Protein AF-A0A955AGD0-F1 (afdb_monomer_lite)

Sequence (66 aa):
MVPWSRPAASAVVLLLASAALLASAATSVAAPNIVYILSDDQGYADTGFMGSSEVLTPQLDALAKS

Structure (mmCIF, N/CA/C/O backbone):
data_AF-A0A955AGD0-F1
#
_entry.id   AF-A0A955AGD0-F1
#
loop_
_atom_site.group_PDB
_atom_site.id
_atom_site.type_symbol
_atom_site.label_atom_id
_atom_site.label_alt_id
_atom_site.label_comp_id
_atom_site.label_asym_id
_atom_site.label_entity_id
_atom_site.label_seq_id
_atom_site.pdbx_PDB_ins_code
_atom_site.Cartn_x
_atom_site.Cartn_y
_atom_site.Cartn_z
_atom_site.occupancy
_atom_site.B_iso_or_equiv
_atom_site.auth_seq_id
_atom_site.auth_comp_id
_atom_site.auth_asym_id
_atom_site.auth_atom_id
_atom_site.pdbx_PDB_model_num
ATOM 1 N N . MET A 1 1 ? 17.333 25.230 -70.944 1.00 44.59 1 MET A N 1
ATOM 2 C CA . MET A 1 1 ? 18.098 24.308 -70.076 1.00 44.59 1 MET A CA 1
ATOM 3 C C . MET A 1 1 ? 17.848 24.731 -68.635 1.00 44.59 1 MET A C 1
ATOM 5 O O . MET A 1 1 ? 18.527 25.618 -68.143 1.00 44.59 1 MET A O 1
ATOM 9 N N . VAL A 1 2 ? 16.789 24.213 -68.009 1.00 57.22 2 VAL A N 1
ATOM 10 C CA . VAL A 1 2 ? 16.452 24.528 -66.610 1.00 57.22 2 VAL A CA 1
ATOM 11 C C . VAL A 1 2 ? 17.132 23.464 -65.749 1.00 57.22 2 VAL A C 1
ATOM 13 O O . VAL A 1 2 ? 16.912 22.281 -66.020 1.00 57.22 2 VAL A O 1
ATOM 16 N N . PRO A 1 3 ? 17.987 23.822 -64.775 1.00 62.72 3 PRO A N 1
ATOM 17 C CA . PRO A 1 3 ? 18.577 22.828 -63.899 1.00 62.72 3 PRO A CA 1
ATOM 18 C C . PRO A 1 3 ? 17.434 22.231 -63.085 1.00 62.72 3 PRO A C 1
ATOM 20 O O . PRO A 1 3 ? 16.671 22.952 -62.447 1.00 62.72 3 PRO A O 1
ATOM 23 N N . TRP A 1 4 ? 17.285 20.915 -63.179 1.00 61.06 4 TRP A N 1
ATOM 24 C CA . TRP A 1 4 ? 16.318 20.131 -62.431 1.00 61.06 4 TRP A CA 1
ATOM 25 C C . TRP A 1 4 ? 16.505 20.413 -60.935 1.00 61.06 4 TRP A C 1
ATOM 27 O O . TRP A 1 4 ? 17.408 19.870 -60.293 1.00 61.06 4 TRP A O 1
ATOM 37 N N . SER A 1 5 ? 15.693 21.316 -60.385 1.00 62.88 5 SER A N 1
ATOM 38 C CA . SER A 1 5 ? 15.570 21.501 -58.949 1.00 62.88 5 SER A CA 1
ATOM 39 C C . SER A 1 5 ? 15.164 20.143 -58.381 1.00 62.88 5 SER A C 1
ATOM 41 O O . SER A 1 5 ? 14.255 19.490 -58.890 1.00 62.88 5 SER A O 1
ATOM 43 N N . ARG A 1 6 ? 15.873 19.664 -57.355 1.00 63.84 6 ARG A N 1
ATOM 44 C CA . ARG A 1 6 ? 15.599 18.381 -56.687 1.00 63.84 6 ARG A CA 1
ATOM 45 C C . ARG A 1 6 ? 14.821 18.621 -55.378 1.00 63.84 6 ARG A C 1
ATOM 47 O O . ARG A 1 6 ? 15.302 18.170 -54.340 1.00 63.84 6 ARG A O 1
ATOM 54 N N . PRO A 1 7 ? 13.656 19.313 -55.349 1.00 58.72 7 PRO A N 1
ATOM 55 C CA . PRO A 1 7 ? 12.955 19.579 -54.090 1.00 58.72 7 PRO A CA 1
ATOM 56 C C . PRO A 1 7 ? 12.519 18.275 -53.406 1.00 58.72 7 PRO A C 1
ATOM 58 O O . PRO A 1 7 ? 12.493 18.199 -52.183 1.00 58.72 7 PRO A O 1
ATOM 61 N N . ALA A 1 8 ? 12.278 17.216 -54.188 1.00 66.25 8 ALA A N 1
ATOM 62 C CA . ALA A 1 8 ? 11.958 15.887 -53.680 1.00 66.25 8 ALA A CA 1
ATOM 63 C C . ALA A 1 8 ? 13.099 15.268 -52.854 1.00 66.25 8 ALA A C 1
ATOM 65 O O . ALA A 1 8 ? 12.837 14.614 -51.851 1.00 66.25 8 ALA A O 1
ATOM 66 N N . ALA A 1 9 ? 14.365 15.500 -53.224 1.00 74.38 9 ALA A N 1
ATOM 67 C CA . ALA A 1 9 ? 15.499 14.952 -52.480 1.00 74.38 9 ALA A CA 1
ATOM 68 C C . ALA A 1 9 ? 15.658 15.645 -51.118 1.00 74.38 9 ALA A C 1
ATOM 70 O O . ALA A 1 9 ? 15.849 14.975 -50.109 1.00 74.38 9 ALA A O 1
ATOM 71 N N . SER A 1 10 ? 15.508 16.973 -51.072 1.00 79.75 10 SER A N 1
ATOM 72 C CA . SER A 1 10 ? 15.555 17.740 -49.821 1.00 79.75 10 SER A CA 1
ATOM 73 C C . SER A 1 10 ? 14.381 17.413 -48.897 1.00 79.75 10 SER A C 1
ATOM 75 O O . SER A 1 10 ? 14.584 17.267 -47.696 1.00 79.75 10 SER A O 1
ATOM 77 N N . ALA A 1 11 ? 13.174 17.235 -49.442 1.00 85.12 11 ALA A N 1
ATOM 78 C CA . ALA A 1 11 ? 12.003 16.838 -48.662 1.00 85.12 11 ALA A CA 1
ATOM 79 C C . ALA A 1 11 ? 12.173 15.443 -48.041 1.00 85.12 11 ALA A C 1
ATOM 81 O O . ALA A 1 11 ? 11.892 15.267 -46.861 1.00 85.12 11 ALA A O 1
ATOM 82 N N . VAL A 1 12 ? 12.696 14.473 -48.799 1.00 87.94 12 VAL A N 1
ATOM 83 C CA . VAL A 1 12 ? 12.973 13.118 -48.291 1.00 87.94 12 VAL A CA 1
ATOM 84 C C . VAL A 1 12 ? 14.051 13.141 -47.208 1.00 87.94 12 VAL A C 1
ATOM 86 O O . VAL A 1 12 ? 13.886 12.495 -46.178 1.00 87.94 12 VAL A O 1
ATOM 89 N N . VAL A 1 13 ? 15.122 13.919 -47.389 1.00 90.25 13 VAL A N 1
ATOM 90 C CA . VAL A 1 13 ? 16.172 14.070 -46.367 1.00 90.25 13 VAL A CA 1
ATOM 91 C C . VAL A 1 13 ? 15.613 14.681 -45.083 1.00 90.25 13 VAL A C 1
ATOM 93 O O . VAL A 1 13 ? 15.905 14.183 -44.000 1.00 90.25 13 VAL A O 1
ATOM 96 N N . LEU A 1 14 ? 14.771 15.712 -45.187 1.00 91.38 14 LEU A N 1
ATOM 97 C CA . LEU A 1 14 ? 14.130 16.330 -44.024 1.00 91.38 14 LEU A CA 1
ATOM 98 C C . LEU A 1 14 ? 13.176 15.366 -43.307 1.00 91.38 14 LEU A C 1
ATOM 100 O O . LEU A 1 14 ? 13.124 15.368 -42.080 1.00 91.38 14 LEU A O 1
ATOM 104 N N . LEU A 1 15 ? 12.462 14.526 -44.057 1.00 92.00 15 LEU A N 1
ATOM 105 C CA . LEU A 1 15 ? 11.524 13.546 -43.508 1.00 92.00 15 LEU A CA 1
ATOM 106 C C . LEU A 1 15 ? 12.243 12.380 -42.813 1.00 92.00 15 LEU A C 1
ATOM 108 O O . LEU A 1 15 ? 11.804 11.897 -41.773 1.00 92.00 15 LEU A O 1
ATOM 112 N N . LEU A 1 16 ? 13.380 11.949 -43.361 1.00 91.94 16 LEU A N 1
ATOM 113 C CA . LEU A 1 16 ? 14.242 10.950 -42.728 1.00 91.94 16 LEU A CA 1
ATOM 114 C C . LEU A 1 16 ? 14.934 11.515 -41.484 1.00 91.94 16 LEU A C 1
ATOM 116 O O . LEU A 1 16 ? 15.030 10.826 -40.470 1.00 91.94 16 LEU A O 1
ATOM 120 N N . ALA A 1 17 ? 15.374 12.774 -41.535 1.00 91.69 17 ALA A N 1
ATOM 121 C CA . ALA A 1 17 ? 15.960 13.450 -40.384 1.00 91.69 17 ALA A CA 1
ATOM 122 C C . ALA A 1 17 ? 14.937 13.606 -39.248 1.00 91.69 17 ALA A C 1
ATOM 124 O O . ALA A 1 17 ? 15.239 13.266 -38.107 1.00 91.69 17 ALA A O 1
ATOM 125 N N . SER A 1 18 ? 13.709 14.046 -39.539 1.00 89.69 18 SER A N 1
ATOM 126 C CA . SER A 1 18 ? 12.667 14.185 -38.515 1.00 89.69 18 SER A CA 1
ATOM 127 C C . SER A 1 18 ? 12.276 12.841 -37.891 1.00 89.69 18 SER A C 1
ATOM 129 O O . SER A 1 18 ? 12.136 12.757 -36.670 1.00 89.69 18 SER A O 1
ATOM 131 N N . ALA A 1 19 ? 12.186 11.773 -38.690 1.00 88.81 19 ALA A N 1
ATOM 132 C CA . ALA A 1 19 ? 11.951 10.419 -38.189 1.00 88.81 19 ALA A CA 1
ATOM 133 C C . ALA A 1 19 ? 13.083 9.930 -37.264 1.00 88.81 19 ALA A C 1
ATOM 135 O O . ALA A 1 19 ? 12.814 9.334 -36.220 1.00 88.81 19 ALA A O 1
ATOM 136 N N . ALA A 1 20 ? 14.342 10.225 -37.603 1.00 87.75 20 ALA A N 1
ATOM 137 C CA . ALA A 1 20 ? 15.493 9.877 -36.770 1.00 87.75 20 ALA A CA 1
ATOM 138 C C . ALA A 1 20 ? 15.503 10.638 -35.429 1.00 87.75 20 ALA A C 1
ATOM 140 O O . ALA A 1 20 ? 15.790 10.043 -34.389 1.00 87.75 20 ALA A O 1
ATOM 141 N N . LEU A 1 21 ? 15.137 11.927 -35.427 1.00 87.25 21 LEU A N 1
ATOM 142 C CA . LEU A 1 21 ? 15.005 12.711 -34.193 1.00 87.25 21 LEU A CA 1
ATOM 143 C C . LEU A 1 21 ? 13.893 12.172 -33.278 1.00 87.25 21 LEU A C 1
ATOM 145 O O . LEU A 1 21 ? 14.089 12.090 -32.067 1.00 87.25 21 LEU A O 1
ATOM 149 N N . LEU A 1 22 ? 12.753 11.763 -33.843 1.00 85.88 22 LEU A N 1
ATOM 150 C CA . LEU A 1 22 ? 11.648 11.161 -33.086 1.00 85.88 22 LEU A CA 1
ATOM 151 C C . LEU A 1 22 ? 12.036 9.807 -32.475 1.00 85.88 22 LEU A C 1
ATOM 153 O O . LEU A 1 22 ? 11.680 9.530 -31.333 1.00 85.88 22 LEU A O 1
ATOM 157 N N . ALA A 1 23 ? 12.804 8.986 -33.197 1.00 82.50 23 ALA A N 1
ATOM 158 C CA . ALA A 1 23 ? 13.293 7.703 -32.692 1.00 82.50 23 ALA A CA 1
ATOM 159 C C . ALA A 1 23 ? 14.298 7.867 -31.536 1.00 82.50 23 ALA A C 1
ATOM 161 O O . ALA A 1 23 ? 14.291 7.078 -30.593 1.00 82.50 23 ALA A O 1
ATOM 162 N N . SER A 1 24 ? 15.130 8.914 -31.572 1.00 77.44 24 SER A N 1
ATOM 163 C CA . SER A 1 24 ? 16.087 9.219 -30.499 1.00 77.44 24 SER A CA 1
ATOM 164 C C . SER A 1 24 ? 15.432 9.780 -29.231 1.00 77.44 24 SER A C 1
ATOM 166 O O . SER A 1 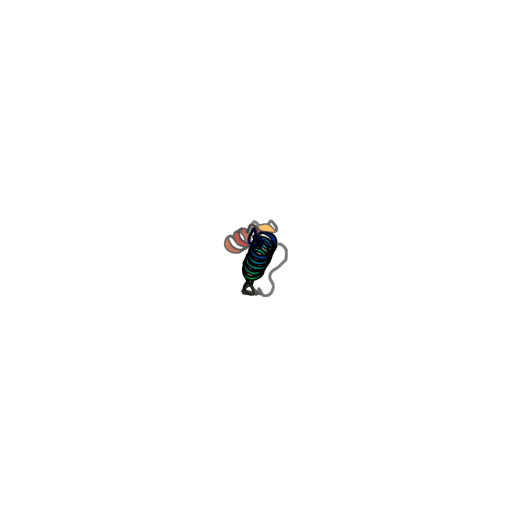24 ? 16.075 9.801 -28.184 1.00 77.44 24 SER A O 1
ATOM 168 N N . ALA A 1 25 ? 14.182 10.244 -29.305 1.00 75.31 25 ALA A N 1
ATOM 169 C CA . ALA A 1 25 ? 13.444 10.779 -28.161 1.00 75.31 25 ALA A CA 1
ATOM 170 C C . ALA A 1 25 ? 12.827 9.685 -27.269 1.00 75.31 25 ALA A C 1
ATOM 172 O O . ALA A 1 25 ? 12.161 10.003 -26.281 1.00 75.31 25 ALA A O 1
ATOM 173 N N . ALA A 1 26 ? 13.043 8.405 -27.591 1.00 71.44 26 ALA A N 1
ATOM 174 C CA . ALA A 1 26 ? 12.684 7.295 -26.722 1.00 71.44 26 ALA A CA 1
ATOM 175 C C . ALA A 1 26 ? 13.529 7.359 -25.439 1.00 71.44 26 ALA A C 1
ATOM 177 O O . ALA A 1 26 ? 14.636 6.830 -25.362 1.00 71.44 26 ALA A O 1
ATOM 178 N N . THR A 1 27 ? 13.010 8.059 -24.432 1.00 73.88 27 THR A N 1
ATOM 179 C CA . THR A 1 27 ? 13.627 8.115 -23.110 1.00 73.88 27 THR A CA 1
ATOM 180 C C . THR A 1 27 ? 13.642 6.708 -22.518 1.00 73.88 27 THR A C 1
ATOM 182 O O . THR A 1 27 ? 12.606 6.040 -22.447 1.00 73.88 27 THR A O 1
ATOM 185 N N . SER A 1 28 ? 14.818 6.219 -22.122 1.00 74.31 28 SER A N 1
ATOM 186 C CA . SER A 1 28 ? 14.887 4.974 -21.366 1.00 74.31 28 SER A CA 1
ATOM 187 C C . SER A 1 28 ? 14.308 5.255 -19.986 1.00 74.31 28 SER A C 1
ATOM 189 O O . SER A 1 28 ? 14.912 5.988 -19.198 1.00 74.31 28 SER A O 1
ATOM 191 N N . VAL A 1 29 ? 13.140 4.695 -19.683 1.00 81.75 29 VAL A N 1
ATOM 192 C CA . VAL A 1 29 ? 12.637 4.693 -18.309 1.00 81.75 29 VAL A CA 1
ATOM 193 C C . VAL A 1 29 ? 13.636 3.886 -17.488 1.00 81.75 29 VAL A C 1
ATOM 195 O O . VAL A 1 29 ? 13.795 2.685 -17.704 1.00 81.75 29 VAL A O 1
ATOM 198 N N . ALA A 1 30 ? 14.369 4.564 -16.604 1.00 87.62 30 ALA A N 1
ATOM 199 C CA . ALA A 1 30 ? 15.252 3.890 -15.667 1.00 87.62 30 ALA A CA 1
ATOM 200 C C . ALA A 1 30 ? 14.426 2.885 -14.856 1.00 87.62 30 ALA A C 1
ATOM 202 O O . ALA A 1 30 ? 13.285 3.173 -14.487 1.00 87.62 30 ALA A O 1
ATOM 203 N N . ALA A 1 31 ? 14.991 1.706 -14.595 1.00 90.19 31 ALA A N 1
ATOM 204 C CA . ALA A 1 31 ? 14.314 0.729 -13.756 1.00 90.19 31 ALA A CA 1
ATOM 205 C C . ALA A 1 31 ? 14.005 1.371 -12.388 1.00 90.19 31 ALA A C 1
ATOM 207 O O . ALA A 1 31 ? 14.887 2.022 -11.817 1.00 90.19 31 ALA A O 1
ATOM 208 N N . PRO A 1 32 ? 12.772 1.238 -11.868 1.00 93.25 32 PRO A N 1
ATOM 209 C CA . PRO A 1 32 ? 12.437 1.797 -10.569 1.00 93.25 32 PRO A CA 1
ATOM 210 C C . PRO A 1 32 ? 13.223 1.076 -9.469 1.00 93.25 32 PRO A C 1
ATOM 212 O O . PRO A 1 32 ? 13.520 -0.115 -9.570 1.00 93.25 32 PRO A O 1
ATOM 215 N N . ASN A 1 33 ? 13.526 1.793 -8.388 1.00 95.88 33 ASN A N 1
ATOM 216 C CA . ASN A 1 33 ? 14.045 1.165 -7.177 1.00 95.88 33 ASN A CA 1
ATOM 217 C C . ASN A 1 33 ? 12.917 0.387 -6.489 1.00 95.88 33 ASN A C 1
ATOM 219 O O . ASN A 1 33 ? 11.799 0.889 -6.382 1.00 95.88 33 ASN A O 1
ATOM 223 N N . ILE A 1 34 ? 13.220 -0.810 -5.986 1.00 96.12 34 ILE A N 1
ATOM 224 C CA . ILE A 1 34 ? 12.277 -1.621 -5.209 1.00 96.12 34 ILE A CA 1
ATOM 225 C C . ILE A 1 34 ? 12.700 -1.569 -3.743 1.00 96.12 34 ILE A C 1
ATOM 227 O O . ILE A 1 34 ? 13.821 -1.946 -3.406 1.00 96.12 34 ILE A O 1
ATOM 231 N N . VAL A 1 35 ? 11.791 -1.131 -2.874 1.00 96.38 35 VAL A N 1
ATOM 232 C CA . VAL A 1 35 ? 11.953 -1.182 -1.417 1.00 96.38 35 VAL A CA 1
ATOM 233 C C . VAL A 1 35 ? 10.885 -2.121 -0.868 1.00 96.38 35 VAL A C 1
ATOM 235 O O . VAL A 1 35 ? 9.696 -1.839 -0.990 1.00 96.38 35 VAL A O 1
ATOM 238 N N . TYR A 1 36 ? 11.308 -3.249 -0.295 1.00 97.31 36 TYR A N 1
ATOM 239 C CA . TYR A 1 36 ? 10.414 -4.230 0.318 1.00 97.31 36 TYR A CA 1
ATOM 240 C C . TYR A 1 36 ? 10.494 -4.120 1.840 1.00 97.31 36 TYR A C 1
ATOM 242 O O . TYR A 1 36 ? 11.558 -4.322 2.423 1.00 97.31 36 TYR A O 1
ATOM 250 N N . ILE A 1 37 ? 9.372 -3.771 2.468 1.00 96.06 37 ILE A N 1
ATOM 251 C CA . ILE A 1 37 ? 9.249 -3.635 3.920 1.00 96.06 37 ILE A CA 1
ATOM 252 C C . ILE A 1 37 ? 8.433 -4.826 4.416 1.00 96.06 37 ILE A C 1
ATOM 254 O O . ILE A 1 37 ? 7.285 -4.997 4.012 1.00 96.06 37 ILE A O 1
ATOM 258 N N . LEU A 1 38 ? 9.040 -5.644 5.274 1.00 97.06 38 LEU A N 1
ATOM 259 C CA . LEU A 1 38 ? 8.400 -6.782 5.924 1.00 97.06 38 LEU A CA 1
ATOM 260 C C . LEU A 1 38 ? 8.291 -6.496 7.419 1.00 97.06 38 LEU A C 1
ATOM 262 O O . LEU A 1 38 ? 9.284 -6.148 8.057 1.00 97.06 38 LEU A O 1
ATOM 266 N N . SER A 1 39 ? 7.084 -6.654 7.948 1.00 95.44 39 SER A N 1
ATOM 267 C CA . SER A 1 39 ? 6.797 -6.596 9.377 1.00 95.44 39 SER A CA 1
ATOM 268 C C . SER A 1 39 ? 6.433 -7.995 9.855 1.00 95.44 39 SER A C 1
ATOM 270 O O . SER A 1 39 ? 5.691 -8.696 9.165 1.00 95.44 39 SER A O 1
ATOM 272 N N . ASP A 1 40 ? 6.971 -8.401 11.000 1.00 96.75 40 ASP A N 1
ATOM 273 C CA . ASP A 1 40 ? 6.654 -9.688 11.616 1.00 96.75 40 ASP A CA 1
ATOM 274 C C . ASP A 1 40 ? 5.357 -9.576 12.429 1.00 96.75 40 ASP A C 1
ATOM 276 O O . ASP A 1 40 ? 5.119 -8.543 13.058 1.00 96.75 40 ASP A O 1
ATOM 280 N N . ASP A 1 41 ? 4.511 -10.606 12.377 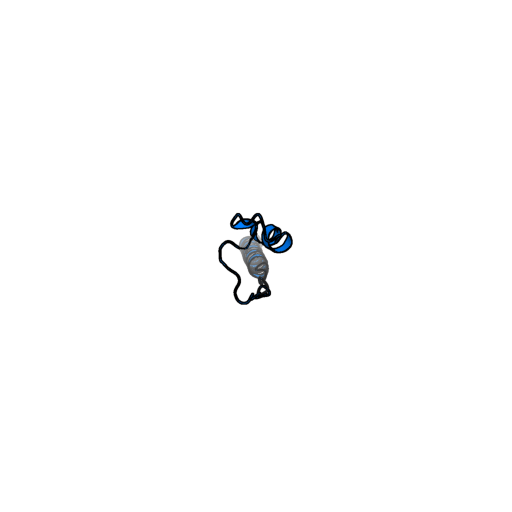1.00 95.06 41 ASP A N 1
ATOM 281 C CA . ASP A 1 41 ? 3.233 -10.715 13.108 1.00 95.06 41 ASP A CA 1
ATOM 282 C C . ASP A 1 41 ? 2.235 -9.544 12.977 1.00 95.06 41 ASP A C 1
ATOM 284 O O . ASP A 1 41 ? 1.260 -9.466 13.726 1.00 95.06 41 ASP A O 1
ATOM 288 N N . GLN A 1 42 ? 2.412 -8.648 12.004 1.00 95.25 42 GLN A N 1
ATOM 289 C CA . GLN A 1 42 ? 1.470 -7.552 11.799 1.00 95.25 42 GLN A CA 1
ATOM 290 C C . GLN A 1 42 ? 0.131 -8.079 11.270 1.00 95.25 42 GLN A C 1
ATOM 292 O O . GLN A 1 42 ? 0.036 -8.625 10.165 1.00 95.25 42 GLN A O 1
ATOM 297 N N . GLY A 1 43 ? -0.920 -7.877 12.058 1.00 94.00 43 GLY A N 1
ATOM 298 C CA . GLY A 1 43 ? -2.282 -8.233 11.714 1.00 94.00 43 GLY A CA 1
ATOM 299 C C . GLY A 1 43 ? -2.859 -7.324 10.631 1.00 94.00 43 GLY A C 1
ATOM 300 O O . GLY A 1 43 ? -2.497 -6.158 10.478 1.00 94.00 43 GLY A O 1
ATOM 301 N N . TYR A 1 44 ? -3.830 -7.854 9.885 1.00 92.56 44 TYR A N 1
ATOM 302 C CA . TYR A 1 44 ? -4.493 -7.118 8.804 1.00 92.56 44 TYR A CA 1
ATOM 303 C C . TYR A 1 44 ? -5.180 -5.829 9.287 1.00 92.56 44 TYR A C 1
ATOM 305 O O . TYR A 1 44 ? -5.174 -4.820 8.589 1.00 92.56 44 TYR A O 1
ATOM 313 N N . ALA A 1 45 ? -5.760 -5.854 10.488 1.00 94.44 45 ALA A N 1
ATOM 314 C CA . ALA A 1 45 ? -6.505 -4.730 11.048 1.00 94.44 45 ALA A CA 1
ATOM 315 C C . ALA A 1 45 ? -5.626 -3.733 11.824 1.00 94.44 45 ALA A C 1
ATOM 317 O O . ALA A 1 45 ? -6.168 -2.797 12.401 1.00 94.44 45 ALA A O 1
ATOM 318 N N . ASP A 1 46 ? -4.299 -3.906 11.842 1.00 95.56 46 ASP A N 1
ATOM 319 C CA . ASP A 1 46 ? -3.419 -3.124 12.719 1.00 95.56 46 ASP A CA 1
ATOM 320 C C . ASP A 1 46 ? -3.105 -1.732 12.164 1.00 95.56 46 ASP A C 1
ATOM 322 O O . ASP A 1 46 ? -2.768 -0.827 12.915 1.00 95.56 46 ASP A O 1
ATOM 326 N N . THR A 1 47 ? -3.208 -1.513 10.855 1.00 96.44 47 THR A N 1
ATOM 327 C CA . THR A 1 47 ? -2.885 -0.207 10.254 1.00 96.44 47 THR A CA 1
ATOM 328 C C . THR A 1 47 ? -4.064 0.761 10.273 1.00 96.44 47 THR A C 1
ATOM 330 O O . THR A 1 47 ? -5.214 0.362 10.068 1.00 96.44 47 THR A O 1
ATOM 333 N N . GLY A 1 48 ? -3.783 2.055 10.421 1.00 95.94 48 GLY A N 1
ATOM 334 C CA . GLY A 1 48 ? -4.783 3.125 10.400 1.00 95.94 48 GLY A CA 1
ATOM 335 C C . GLY A 1 48 ? -5.593 3.164 9.100 1.00 95.94 48 GLY A C 1
ATOM 336 O O . GLY A 1 48 ? -6.816 3.298 9.136 1.00 95.94 48 GLY A O 1
ATOM 337 N N . PHE A 1 49 ? -4.957 2.943 7.945 1.00 95.50 49 PHE A N 1
ATOM 338 C CA . PHE A 1 49 ? -5.653 2.839 6.652 1.00 95.50 49 PHE A CA 1
ATOM 339 C C . PHE A 1 49 ? -6.560 1.595 6.516 1.00 95.50 49 PHE A C 1
ATOM 341 O O . PHE A 1 49 ? -7.407 1.565 5.624 1.00 95.50 49 PHE A O 1
ATOM 348 N N . MET A 1 50 ? -6.431 0.605 7.407 1.00 96.50 50 MET A N 1
ATOM 349 C CA . MET A 1 50 ? -7.351 -0.538 7.545 1.00 96.50 50 MET A CA 1
ATOM 350 C C . MET A 1 50 ? -8.401 -0.326 8.653 1.00 96.50 50 MET A C 1
ATOM 352 O O . MET A 1 50 ? -9.224 -1.207 8.894 1.00 96.50 50 MET A O 1
ATOM 356 N N . GLY A 1 51 ? -8.418 0.844 9.303 1.00 93.50 51 GLY A N 1
ATOM 357 C CA . GLY A 1 51 ? -9.412 1.218 10.313 1.00 93.50 51 GLY A CA 1
ATOM 358 C C . GLY A 1 51 ? -8.969 1.048 11.769 1.00 93.50 51 GLY A C 1
ATOM 359 O O . GLY A 1 51 ? -9.800 1.224 12.659 1.00 93.50 51 GLY A O 1
ATOM 360 N N . SER A 1 52 ? -7.693 0.743 12.032 1.00 95.81 52 SER A N 1
ATOM 361 C CA . SER A 1 52 ? -7.156 0.703 13.399 1.00 95.81 52 SER A CA 1
ATOM 362 C C . SER A 1 52 ? -7.227 2.078 14.066 1.00 95.81 52 SER A C 1
ATOM 364 O O . SER A 1 52 ? -6.723 3.063 13.524 1.00 95.81 52 SER A O 1
ATOM 366 N N . SER A 1 53 ? -7.818 2.153 15.261 1.00 92.56 53 SER A N 1
ATOM 367 C CA . SER A 1 53 ? -7.774 3.347 16.121 1.00 92.56 53 SER A CA 1
ATOM 368 C C . SER A 1 53 ? -6.778 3.229 17.278 1.00 92.56 53 SER A C 1
ATOM 370 O O . SER A 1 53 ? -6.582 4.198 18.007 1.00 92.56 53 SER A O 1
ATOM 372 N N . GLU A 1 54 ? -6.180 2.051 17.474 1.00 94.00 54 GLU A N 1
ATOM 373 C CA . GLU A 1 54 ? -5.264 1.769 18.588 1.00 94.00 54 GLU A CA 1
ATOM 374 C C . GLU A 1 54 ? -3.800 1.917 18.169 1.00 94.00 54 GLU A C 1
ATOM 376 O O . GLU A 1 54 ? -3.015 2.586 18.844 1.00 94.00 54 GLU A O 1
ATOM 381 N N . VAL A 1 55 ? -3.434 1.327 17.030 1.00 94.19 55 VAL A N 1
ATOM 382 C CA . VAL A 1 55 ? -2.067 1.364 16.509 1.00 94.19 55 VAL A CA 1
ATOM 383 C C . VAL A 1 55 ? -1.948 2.518 15.517 1.00 94.19 55 VAL A C 1
ATOM 385 O O . VAL A 1 55 ? -2.567 2.536 14.456 1.00 94.19 55 VAL A O 1
ATOM 388 N N . LEU A 1 56 ? -1.131 3.509 15.872 1.00 95.75 56 LEU A N 1
ATOM 389 C CA . LEU A 1 56 ? -0.913 4.693 15.045 1.00 95.75 56 LEU A CA 1
ATOM 390 C C . LEU A 1 56 ? 0.164 4.416 13.990 1.00 95.75 56 LEU A C 1
ATOM 392 O O . LEU A 1 56 ? 1.343 4.284 14.321 1.00 95.75 56 LEU A O 1
ATOM 396 N N . THR A 1 57 ? -0.220 4.401 12.710 1.00 97.31 57 THR A N 1
ATOM 397 C CA . THR A 1 57 ? 0.689 4.133 11.580 1.00 97.31 57 THR A CA 1
ATOM 398 C C . THR A 1 57 ? 0.790 5.291 10.576 1.00 97.31 57 THR A C 1
ATOM 400 O O . THR A 1 57 ? 0.723 5.054 9.370 1.00 97.31 57 THR A O 1
ATOM 403 N N . PRO A 1 58 ? 1.031 6.549 11.004 1.00 97.00 58 PRO A N 1
ATOM 404 C CA . PRO A 1 58 ? 0.869 7.727 10.143 1.00 97.00 58 PRO A CA 1
ATOM 405 C C . PRO A 1 58 ? 1.737 7.717 8.873 1.00 97.00 58 PRO A C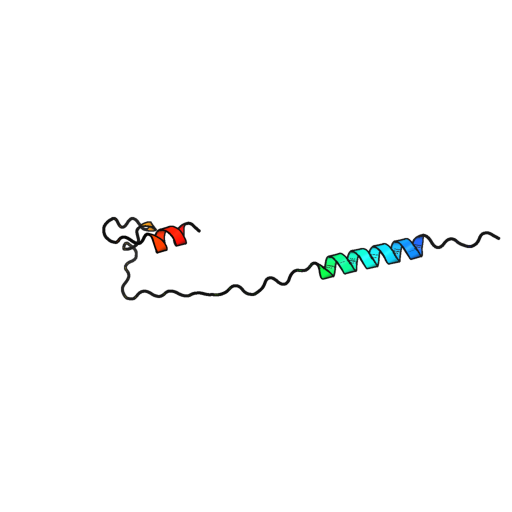 1
ATOM 407 O O . PRO A 1 58 ? 1.331 8.264 7.852 1.00 97.00 58 PRO A O 1
ATOM 410 N N . GLN A 1 59 ? 2.918 7.089 8.910 1.00 97.69 59 GLN A N 1
ATOM 411 C CA . GLN A 1 59 ? 3.799 6.977 7.739 1.00 97.69 59 GLN A CA 1
ATOM 412 C C . GLN A 1 59 ? 3.306 5.925 6.738 1.00 97.69 59 GLN A C 1
ATOM 414 O O . GLN A 1 59 ? 3.353 6.159 5.533 1.00 97.69 59 GLN A O 1
ATOM 419 N N . LEU A 1 60 ? 2.785 4.791 7.224 1.00 96.75 60 LEU A N 1
ATOM 420 C CA . LEU A 1 60 ? 2.169 3.782 6.359 1.00 96.75 60 LEU A CA 1
ATOM 421 C C . LEU A 1 60 ? 0.834 4.289 5.798 1.00 96.75 60 LEU A C 1
ATOM 423 O O . LEU A 1 60 ? 0.535 4.056 4.633 1.00 96.75 60 LEU A O 1
ATOM 427 N N . ASP A 1 61 ? 0.075 5.055 6.585 1.00 96.81 61 ASP A N 1
ATOM 428 C CA . ASP A 1 61 ? -1.173 5.689 6.147 1.00 96.81 61 ASP A CA 1
ATOM 429 C C . ASP A 1 61 ? -0.932 6.752 5.065 1.00 96.81 61 ASP A C 1
ATOM 431 O O . ASP A 1 61 ? -1.764 6.930 4.174 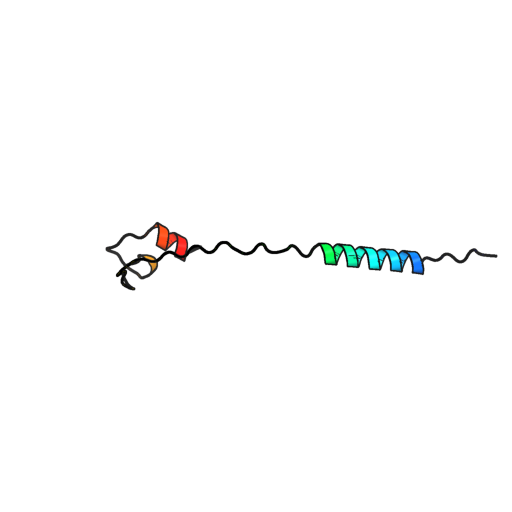1.00 96.81 61 ASP A O 1
ATOM 435 N N . ALA A 1 62 ? 0.190 7.474 5.136 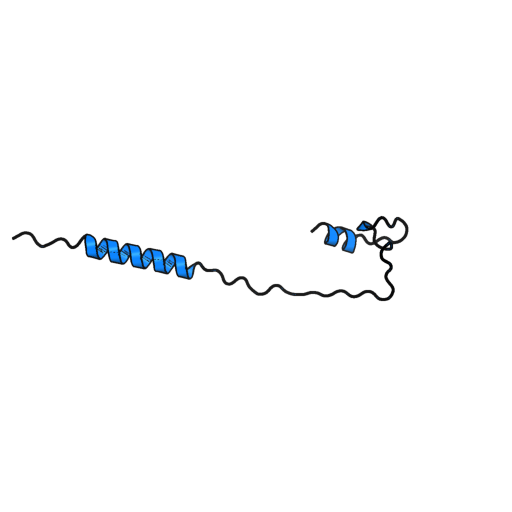1.00 97.94 62 ALA A N 1
ATOM 436 C CA . ALA A 1 62 ? 0.615 8.398 4.088 1.00 97.94 62 ALA A CA 1
ATOM 437 C C . ALA A 1 62 ? 1.068 7.645 2.828 1.00 97.94 62 ALA A C 1
ATOM 439 O O . ALA A 1 62 ? 0.671 8.023 1.727 1.00 97.94 62 ALA A O 1
ATOM 440 N N . LEU A 1 63 ? 1.833 6.558 2.989 1.00 96.94 63 LEU A N 1
ATOM 441 C CA . LEU A 1 63 ? 2.272 5.704 1.881 1.00 96.94 63 LEU A CA 1
ATOM 442 C C . LEU A 1 63 ? 1.088 5.043 1.156 1.00 96.94 63 LEU A C 1
ATOM 444 O O . LEU A 1 63 ? 1.094 4.944 -0.062 1.00 96.94 63 LEU A O 1
ATOM 448 N N . ALA A 1 64 ? 0.033 4.648 1.870 1.00 95.88 64 ALA A N 1
ATOM 449 C CA . ALA A 1 64 ? -1.172 4.078 1.262 1.00 95.88 64 ALA A CA 1
ATOM 450 C C . ALA A 1 64 ? -1.967 5.079 0.394 1.00 95.88 64 ALA A C 1
ATOM 452 O O . ALA A 1 64 ? -2.835 4.667 -0.374 1.00 95.88 64 ALA A O 1
ATOM 453 N N . LYS A 1 65 ? -1.704 6.387 0.525 1.00 96.31 65 LYS A N 1
ATOM 454 C CA . LYS A 1 65 ? -2.378 7.466 -0.219 1.00 96.31 65 LYS A CA 1
ATOM 455 C C . LYS A 1 65 ? -1.541 8.036 -1.372 1.00 96.31 65 LYS A C 1
ATOM 457 O O . LYS A 1 65 ? -2.035 8.941 -2.044 1.00 96.31 65 LYS A O 1
ATOM 462 N N . SER A 1 66 ? -0.292 7.590 -1.542 1.00 90.81 66 SER A N 1
ATOM 463 C CA . SER A 1 66 ? 0.654 8.128 -2.535 1.00 90.81 66 SER A CA 1
ATOM 464 C C . SER A 1 66 ? 0.416 7.621 -3.948 1.00 90.81 66 SER A C 1
ATOM 466 O O . SER A 1 66 ? 0.056 6.430 -4.071 1.00 90.81 66 SER A O 1
#

pLDDT: mean 87.28, std 12.39, range [44.59, 97.94]

Secon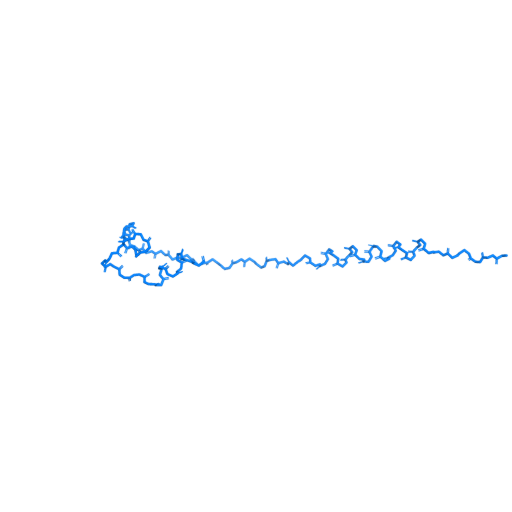dary structure (DSSP, 8-state):
------HHHHHHHHHHHHHHHHHHT----PPPP------SS--TT-SGGGT-SSS--HHHHHHTT-

Foldseek 3Di:
DDPPDPVVVVVVVVVVVVVVVVVVPPDPPPDDDDDDDDDPPDDPCQEVCNPDPPHDDPVVVVVVVD

Radius of gyration: 29.46 Å; chains: 1; bounding box: 28×35×89 Å